Protein AF-A0AAJ5UK30-F1 (afdb_monomer)

Mean predicted aligned error: 9.27 Å

Secondary structure (DSSP, 8-state):
--GGGGG----SS-HHHHHHHHHHHHHHHHHHHHHHHH-TTS-THHHHHHHHHHHHHIIIIIIHHH-PPPGGG--HHHHHHHHHHHHHTHHHHHHHHHHHHHHHHH-

Sequence (107 aa):
MSEVEVQTQVAKMTVGKGIGIYAALLVGFIVLVKLAGAVSWFSGSIPFFAYFVFGFIMNRVVLRGLIEWHPIYNTIENVSGSKLSALIFWPISYLALFFRLGVIKHL

Radius of gyration: 16.71 Å; Cα contacts (8 Å, |Δi|>4): 61; chains: 1; bounding box: 40×27×53 Å

Foldseek 3Di:
DDPVVVPPPPLQDDLVVLVVLLVVLVVVLVVLCVCCVVPPVRPPVVSVVSLLVSLVCSLVPVVVRGDDDDPVVPDVVVSVVLSVCCRVVVNVSVVVVSVVVVVVVVD

pLDDT: mean 76.37, std 14.49, range [42.28, 93.44]

Solvent-accessible surface area (backbone atoms only — not comparable to full-atom values): 6120 Å² total; per-residue (Å²): 134,68,79,75,65,72,71,67,66,77,51,80,40,56,69,66,59,44,50,51,54,50,52,53,51,51,52,51,49,54,52,43,48,52,45,33,76,72,34,92,88,40,59,67,62,53,47,59,55,47,51,54,51,50,16,47,49,42,53,62,54,39,46,58,24,5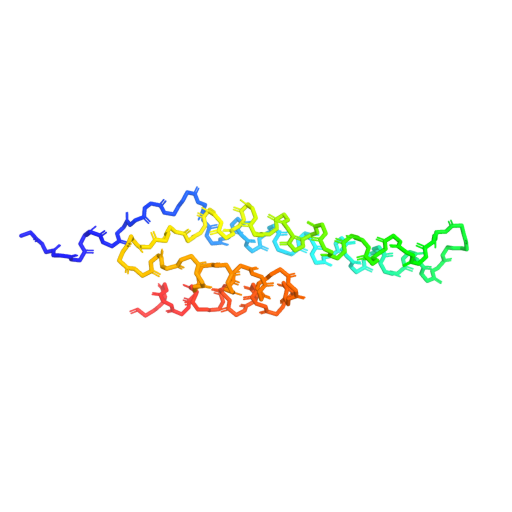9,51,80,78,56,80,90,71,58,45,68,66,60,53,47,50,53,52,49,50,36,29,78,38,29,82,59,44,51,51,53,50,52,49,52,54,50,52,65,73,73,107

Structure (mmCIF, N/CA/C/O backbone):
data_AF-A0AAJ5UK30-F1
#
_entry.id   AF-A0AAJ5UK30-F1
#
loop_
_atom_site.group_PDB
_atom_site.id
_atom_site.type_symbol
_atom_site.label_atom_id
_atom_site.label_alt_id
_atom_site.label_comp_id
_atom_site.label_asym_id
_atom_site.label_entity_id
_atom_site.label_seq_id
_atom_site.pdbx_PDB_ins_code
_atom_site.Cartn_x
_atom_site.Cartn_y
_atom_site.Cartn_z
_atom_site.occupancy
_atom_site.B_iso_or_equiv
_atom_site.auth_seq_id
_atom_site.auth_comp_id
_atom_site.auth_asym_id
_atom_site.auth_atom_id
_atom_site.pdbx_PDB_model_num
ATOM 1 N N . MET A 1 1 ? -26.420 -10.269 29.880 1.00 45.12 1 MET A N 1
ATOM 2 C CA . MET A 1 1 ? -25.799 -10.705 28.613 1.00 45.12 1 MET A CA 1
ATOM 3 C C . MET A 1 1 ? -24.839 -9.603 28.225 1.00 45.12 1 MET A C 1
ATOM 5 O O . MET A 1 1 ? -25.277 -8.466 28.108 1.00 45.12 1 MET A O 1
ATOM 9 N N . SER A 1 2 ? -23.544 -9.893 28.256 1.00 42.28 2 SER A N 1
ATOM 10 C CA . SER A 1 2 ? -22.489 -8.881 28.330 1.00 42.28 2 SER A CA 1
ATOM 11 C C . SER A 1 2 ? -22.301 -8.166 26.991 1.00 42.28 2 SER A C 1
ATOM 13 O O . SER A 1 2 ? -22.139 -8.818 25.965 1.00 42.28 2 SER A O 1
ATOM 15 N N . GLU A 1 3 ? -22.250 -6.830 27.021 1.00 45.47 3 GLU A N 1
ATOM 16 C CA . GLU A 1 3 ? -22.004 -5.918 25.880 1.00 45.47 3 GLU A CA 1
ATOM 17 C C . GLU A 1 3 ? -20.747 -6.253 25.051 1.00 45.47 3 GLU A C 1
ATOM 19 O O . GLU A 1 3 ? -20.569 -5.760 23.939 1.00 45.47 3 GLU A O 1
ATOM 24 N N . VAL A 1 4 ? -19.896 -7.137 25.571 1.00 52.16 4 VAL A N 1
ATOM 25 C CA . VAL A 1 4 ? -18.700 -7.677 24.920 1.00 52.16 4 VAL A CA 1
ATOM 26 C C . VAL A 1 4 ? -19.039 -8.478 23.649 1.00 52.16 4 VAL A C 1
ATOM 28 O O . VAL A 1 4 ? -18.238 -8.498 22.719 1.00 52.16 4 VAL A O 1
ATOM 31 N N . GLU A 1 5 ? -20.233 -9.075 23.540 1.00 42.53 5 GLU A N 1
ATOM 32 C CA . GLU A 1 5 ? -20.614 -9.869 22.356 1.00 42.53 5 GLU A CA 1
ATOM 33 C C . GLU A 1 5 ? -21.019 -9.020 21.134 1.00 42.53 5 GLU A C 1
ATOM 35 O O . GLU A 1 5 ? -20.910 -9.487 19.998 1.00 42.53 5 GLU A O 1
ATOM 40 N N . VAL A 1 6 ? -21.404 -7.749 21.322 1.00 45.31 6 VAL A N 1
ATOM 41 C CA . VAL A 1 6 ? -21.828 -6.856 20.218 1.00 45.31 6 VAL A CA 1
ATOM 42 C C . VAL A 1 6 ? -20.644 -6.430 19.334 1.00 45.31 6 VAL A C 1
ATOM 44 O O . VAL A 1 6 ? -20.829 -6.015 18.190 1.00 45.31 6 VAL A O 1
ATOM 47 N N . GLN A 1 7 ? -19.409 -6.584 19.822 1.00 42.44 7 GLN A N 1
ATOM 48 C CA . GLN A 1 7 ? -18.197 -6.207 19.090 1.00 42.44 7 GLN A CA 1
ATOM 49 C C . GLN A 1 7 ? -17.743 -7.234 18.046 1.00 42.44 7 GLN A C 1
ATOM 51 O O . GLN A 1 7 ? -16.794 -6.973 17.308 1.00 42.44 7 GLN A O 1
ATOM 56 N N . THR A 1 8 ? -18.452 -8.354 17.890 1.00 44.38 8 THR A N 1
ATOM 57 C CA . THR A 1 8 ? -18.241 -9.262 16.753 1.00 44.38 8 THR A CA 1
ATOM 58 C C . THR A 1 8 ? -18.979 -8.736 15.515 1.00 44.38 8 THR A C 1
ATOM 60 O O . THR A 1 8 ? -19.773 -9.434 14.890 1.00 44.38 8 THR A O 1
ATOM 63 N N . GLN A 1 9 ? -18.746 -7.467 15.164 1.00 46.31 9 GLN A N 1
ATOM 64 C CA . GLN A 1 9 ? -19.110 -6.928 13.855 1.00 46.31 9 GLN A CA 1
ATOM 65 C C . GLN A 1 9 ? -18.359 -7.769 12.824 1.00 46.31 9 GLN A C 1
ATOM 67 O O . GLN A 1 9 ? -17.128 -7.835 12.824 1.00 46.31 9 GLN A O 1
ATOM 72 N N . VAL A 1 10 ? -19.121 -8.524 12.038 1.00 52.16 10 VAL A N 1
ATOM 73 C CA . VAL A 1 10 ? -18.657 -9.640 11.217 1.00 52.16 10 VAL A CA 1
ATOM 74 C C . VAL A 1 10 ? -17.709 -9.118 10.139 1.00 52.16 10 VAL A C 1
ATOM 76 O O . VAL A 1 10 ? -18.127 -8.795 9.028 1.00 52.16 10 VAL A O 1
ATOM 79 N N . ALA A 1 11 ? -16.412 -9.047 10.446 1.00 56.66 11 ALA A N 1
ATOM 80 C CA . ALA A 1 11 ? -15.380 -8.824 9.448 1.00 56.66 11 ALA A CA 1
ATOM 81 C C . ALA A 1 11 ? -15.545 -9.898 8.364 1.00 56.66 11 ALA A C 1
ATOM 83 O O . ALA A 1 11 ? -15.244 -11.076 8.573 1.00 56.66 11 ALA A O 1
ATOM 84 N N . LYS A 1 12 ? -16.062 -9.499 7.194 1.00 62.25 12 LYS A N 1
ATOM 85 C CA . LYS A 1 12 ? -16.331 -10.410 6.068 1.00 62.25 12 LYS A CA 1
ATOM 86 C C . LYS A 1 12 ? -15.067 -11.110 5.574 1.00 62.25 12 LYS A C 1
ATOM 88 O O . LYS A 1 12 ? -15.152 -12.115 4.869 1.00 62.25 12 LYS A O 1
ATOM 93 N N . MET A 1 13 ? -13.898 -10.567 5.906 1.00 70.38 13 MET A N 1
ATOM 94 C CA . MET A 1 13 ? -12.603 -11.096 5.521 1.00 70.38 13 MET A CA 1
ATOM 95 C C . MET A 1 13 ? -11.698 -11.273 6.740 1.00 70.38 13 MET A C 1
ATOM 97 O O . MET A 1 13 ? -11.595 -10.398 7.594 1.00 70.38 13 MET A O 1
ATOM 101 N N . THR A 1 14 ? -10.980 -12.395 6.790 1.00 80.50 14 THR A N 1
ATOM 102 C CA . THR A 1 14 ? -9.967 -12.631 7.821 1.00 80.50 14 THR A CA 1
ATOM 103 C C . THR A 1 14 ? -8.750 -11.727 7.605 1.00 80.50 14 THR A C 1
ATOM 105 O O . THR A 1 14 ? -8.355 -11.454 6.468 1.00 80.50 14 THR A O 1
ATOM 108 N N . VAL A 1 15 ? -8.102 -11.310 8.699 1.00 78.19 15 VAL A N 1
ATOM 109 C CA . VAL A 1 15 ? -6.872 -10.490 8.662 1.00 78.19 15 VAL A CA 1
ATOM 110 C C . VAL A 1 15 ? -5.799 -11.134 7.772 1.00 78.19 15 VAL A C 1
ATOM 112 O O . VAL A 1 15 ? -5.180 -10.448 6.964 1.00 78.19 15 VAL A O 1
ATOM 115 N N . GLY A 1 16 ? -5.653 -12.465 7.828 1.00 81.62 16 GLY A N 1
ATOM 116 C CA . GLY A 1 16 ? -4.712 -13.212 6.985 1.00 81.62 16 GLY A CA 1
ATOM 117 C C . GLY A 1 16 ? -4.987 -13.091 5.481 1.00 81.62 16 GLY A C 1
ATOM 118 O O . GLY A 1 16 ? -4.052 -12.912 4.705 1.00 81.62 16 GLY A O 1
ATOM 119 N N . LYS A 1 17 ? -6.260 -13.101 5.055 1.00 82.88 17 LYS A N 1
ATOM 120 C CA . LYS A 1 17 ? -6.625 -12.843 3.650 1.00 82.88 17 LYS A CA 1
ATOM 121 C C . LYS A 1 17 ? -6.265 -11.417 3.229 1.00 82.88 17 LYS A C 1
ATOM 123 O O . LYS A 1 17 ? -5.746 -11.224 2.133 1.00 82.88 17 LYS A O 1
ATOM 128 N N . GLY A 1 18 ? -6.497 -10.435 4.103 1.00 85.31 18 GLY A N 1
ATOM 129 C CA . GLY A 1 18 ? -6.108 -9.044 3.859 1.00 85.31 18 GLY A CA 1
ATOM 130 C C . GLY A 1 18 ? -4.598 -8.879 3.677 1.00 85.31 18 GLY A C 1
ATOM 131 O O . GLY A 1 18 ? -4.172 -8.249 2.710 1.00 85.31 18 GLY A O 1
ATOM 132 N N . ILE A 1 19 ? -3.800 -9.502 4.551 1.00 86.56 19 ILE A N 1
ATOM 133 C CA . ILE A 1 19 ? -2.331 -9.506 4.463 1.00 86.56 19 ILE A CA 1
ATOM 134 C C . ILE A 1 19 ? -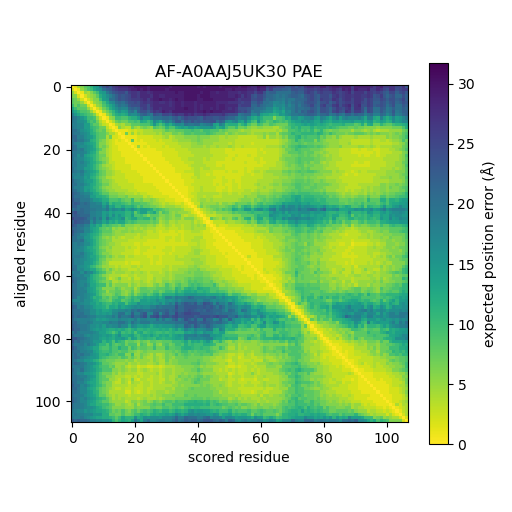1.864 -10.178 3.167 1.00 86.56 19 ILE A C 1
ATOM 136 O O . ILE A 1 19 ? -0.977 -9.656 2.499 1.00 86.56 19 ILE A O 1
ATOM 140 N N . GLY A 1 20 ? -2.481 -11.298 2.774 1.00 89.56 20 GLY A N 1
ATOM 141 C CA . GLY A 1 20 ? -2.154 -11.985 1.522 1.00 89.56 20 GLY A CA 1
ATOM 142 C C . GLY A 1 20 ? -2.391 -11.115 0.284 1.00 89.56 20 GLY A C 1
ATOM 143 O O . GLY A 1 20 ? -1.525 -11.032 -0.584 1.00 89.56 20 GLY A O 1
ATOM 144 N N . ILE A 1 21 ? -3.527 -10.410 0.227 1.00 88.81 21 ILE A N 1
ATOM 145 C CA . ILE A 1 21 ? -3.833 -9.466 -0.862 1.00 88.81 21 ILE A CA 1
ATOM 146 C C . ILE A 1 21 ? -2.829 -8.309 -0.868 1.00 88.81 21 ILE A C 1
ATOM 148 O O . ILE A 1 21 ? -2.317 -7.950 -1.926 1.00 88.81 21 ILE A O 1
ATOM 152 N N . TYR A 1 22 ? -2.517 -7.750 0.303 1.00 89.00 22 TYR A N 1
ATOM 153 C CA . TYR A 1 22 ? -1.517 -6.692 0.439 1.00 89.00 22 TYR A CA 1
ATOM 154 C C . TYR A 1 22 ? -0.140 -7.139 -0.066 1.00 89.00 22 TYR A C 1
ATOM 156 O O . TYR A 1 22 ? 0.459 -6.452 -0.889 1.00 89.00 22 TYR A O 1
ATOM 164 N N . ALA A 1 23 ? 0.337 -8.310 0.363 1.00 90.38 23 ALA A N 1
ATOM 165 C CA . ALA A 1 23 ? 1.623 -8.853 -0.061 1.00 90.38 23 ALA A CA 1
ATOM 166 C C . ALA A 1 23 ? 1.665 -9.099 -1.577 1.00 90.38 23 ALA A C 1
ATOM 168 O O . ALA A 1 23 ? 2.630 -8.712 -2.231 1.00 90.38 23 ALA A O 1
ATOM 169 N N . ALA A 1 24 ? 0.605 -9.676 -2.152 1.00 92.44 24 ALA A N 1
ATOM 170 C CA . ALA A 1 24 ? 0.511 -9.913 -3.591 1.00 92.44 24 ALA A CA 1
ATOM 171 C C . ALA A 1 24 ? 0.545 -8.606 -4.403 1.00 92.44 24 ALA A C 1
ATOM 173 O O . ALA A 1 24 ? 1.279 -8.515 -5.387 1.00 92.44 24 ALA A O 1
ATOM 174 N N . LEU A 1 25 ? -0.201 -7.580 -3.978 1.00 91.00 25 LEU A N 1
ATOM 175 C CA . LEU A 1 25 ? -0.212 -6.273 -4.643 1.00 91.00 25 LEU A CA 1
ATOM 176 C C . LEU A 1 25 ? 1.122 -5.532 -4.485 1.00 91.00 25 LEU A C 1
ATOM 178 O O . LEU A 1 25 ? 1.592 -4.917 -5.439 1.00 91.00 25 LEU A O 1
ATOM 182 N N . LEU A 1 26 ? 1.766 -5.628 -3.319 1.00 91.31 26 LEU A N 1
ATOM 183 C CA . LEU A 1 26 ? 3.084 -5.040 -3.071 1.00 91.31 26 LEU A CA 1
ATOM 184 C C . LEU A 1 26 ? 4.165 -5.681 -3.944 1.00 91.31 26 LEU A C 1
ATOM 186 O O . LEU A 1 26 ? 4.924 -4.975 -4.605 1.00 91.31 26 LEU A O 1
ATOM 190 N N . VAL A 1 27 ? 4.208 -7.013 -3.999 1.00 93.44 27 VAL A N 1
ATOM 191 C CA . VAL A 1 27 ? 5.146 -7.741 -4.862 1.00 93.44 27 VAL A CA 1
ATOM 192 C C . VAL A 1 27 ? 4.873 -7.423 -6.331 1.00 93.44 27 VAL A C 1
ATOM 194 O O . VAL A 1 27 ? 5.805 -7.086 -7.059 1.00 93.44 27 VAL A O 1
ATOM 197 N N . GLY A 1 28 ? 3.606 -7.445 -6.760 1.00 92.69 28 GLY A N 1
ATOM 198 C CA . GLY A 1 28 ? 3.216 -7.074 -8.122 1.00 92.69 28 GLY A CA 1
ATOM 199 C C . GLY A 1 28 ? 3.651 -5.654 -8.496 1.00 92.69 28 GLY A C 1
ATOM 200 O O . GLY A 1 28 ? 4.163 -5.432 -9.593 1.00 92.69 28 GLY A O 1
ATOM 201 N N . PHE A 1 29 ? 3.532 -4.703 -7.568 1.00 91.25 29 PHE A N 1
ATOM 202 C CA . PHE A 1 29 ? 3.998 -3.331 -7.761 1.00 91.25 29 PHE A CA 1
ATOM 203 C C . PHE A 1 29 ? 5.518 -3.240 -7.916 1.00 91.25 29 PHE A C 1
ATOM 205 O O . PHE A 1 29 ? 6.003 -2.603 -8.850 1.00 91.25 29 PHE A O 1
ATOM 212 N N . ILE A 1 30 ? 6.279 -3.914 -7.051 1.00 91.50 30 ILE A N 1
ATOM 213 C CA . ILE A 1 30 ? 7.746 -3.937 -7.127 1.00 91.50 30 ILE A CA 1
ATOM 214 C C . ILE A 1 30 ? 8.208 -4.537 -8.460 1.00 91.50 30 ILE A C 1
ATOM 216 O O . ILE A 1 30 ? 9.104 -3.988 -9.103 1.00 91.50 30 ILE A O 1
ATOM 220 N N . VAL A 1 31 ? 7.577 -5.628 -8.903 1.00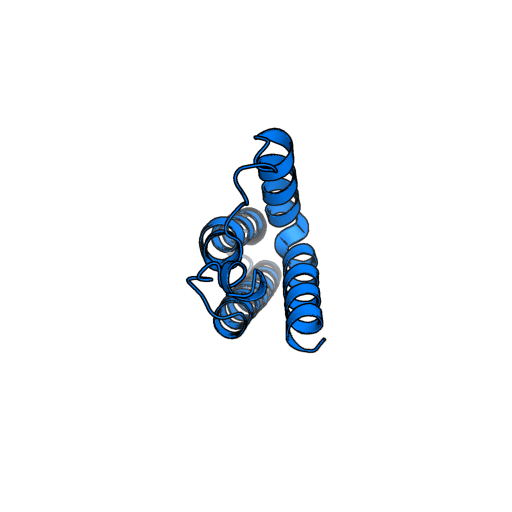 92.56 31 VAL A N 1
ATOM 221 C CA . VAL A 1 31 ? 7.870 -6.263 -10.195 1.00 92.56 31 VAL A CA 1
ATOM 222 C C . VAL A 1 31 ? 7.589 -5.304 -11.352 1.00 92.56 31 VAL A C 1
ATOM 224 O O . VAL A 1 31 ? 8.439 -5.157 -12.226 1.00 92.56 31 VAL A O 1
ATOM 227 N N . LEU A 1 32 ? 6.457 -4.592 -11.339 1.00 89.44 32 LEU A N 1
ATOM 228 C CA . LEU A 1 32 ? 6.129 -3.592 -12.363 1.00 89.44 32 LEU A CA 1
ATOM 229 C C . LEU A 1 32 ? 7.151 -2.452 -12.422 1.00 89.44 32 LEU A C 1
ATOM 231 O O . LEU A 1 32 ? 7.558 -2.052 -13.511 1.00 89.44 32 LEU A O 1
ATOM 235 N N . VAL A 1 33 ? 7.596 -1.950 -11.269 1.00 89.19 33 VAL A N 1
ATOM 236 C CA . VAL A 1 33 ? 8.626 -0.901 -11.199 1.00 89.19 33 VAL A CA 1
ATOM 237 C C . VAL A 1 33 ? 9.959 -1.406 -11.756 1.00 89.19 33 VAL A C 1
ATOM 239 O O . VAL A 1 33 ? 10.616 -0.705 -12.523 1.00 89.19 33 VAL A O 1
ATOM 242 N N . LYS A 1 34 ? 10.359 -2.635 -11.411 1.00 90.25 34 LYS A N 1
ATOM 243 C CA . LYS A 1 34 ? 11.592 -3.244 -11.929 1.00 90.25 34 LYS A CA 1
ATOM 244 C C . LYS A 1 34 ? 11.521 -3.497 -13.434 1.00 90.25 34 LYS A C 1
ATOM 246 O O . LYS A 1 34 ? 12.492 -3.214 -14.128 1.00 90.25 34 LYS A O 1
ATOM 251 N N . LEU A 1 35 ? 10.379 -3.962 -13.940 1.00 88.31 35 LEU A N 1
ATOM 252 C CA . LEU A 1 35 ? 10.148 -4.153 -15.373 1.00 88.31 35 LEU A CA 1
ATOM 253 C C . LEU A 1 35 ? 10.202 -2.831 -16.141 1.00 88.31 35 LEU A C 1
ATOM 255 O O . LEU A 1 35 ? 10.837 -2.777 -17.188 1.00 88.31 35 LEU A O 1
ATOM 259 N N . ALA A 1 36 ? 9.622 -1.759 -15.596 1.00 88.06 36 ALA A N 1
ATOM 260 C CA . ALA A 1 36 ? 9.689 -0.432 -16.206 1.00 88.06 36 ALA A CA 1
ATOM 261 C C . ALA A 1 36 ? 11.119 0.115 -16.318 1.00 88.06 36 ALA A C 1
ATOM 263 O O . ALA A 1 36 ? 11.431 0.819 -17.269 1.00 88.06 36 ALA A O 1
ATOM 264 N N . GLY A 1 37 ? 11.999 -0.220 -15.370 1.00 84.50 37 GLY A N 1
ATOM 265 C CA . GLY A 1 37 ? 13.415 0.150 -15.443 1.00 84.50 37 GLY A CA 1
ATOM 266 C C . GLY A 1 37 ? 14.261 -0.761 -16.340 1.00 84.50 37 GLY A C 1
ATOM 267 O O . GLY A 1 37 ? 15.316 -0.341 -16.804 1.00 84.50 37 GLY A O 1
ATOM 268 N N . ALA A 1 38 ? 13.827 -2.004 -16.570 1.00 86.06 38 ALA A N 1
ATOM 269 C CA . ALA A 1 38 ? 14.591 -3.012 -17.306 1.00 86.06 38 ALA A CA 1
ATOM 270 C C . ALA A 1 38 ? 14.195 -3.138 -18.787 1.00 86.06 38 ALA A C 1
ATOM 272 O O . ALA A 1 38 ? 14.993 -3.617 -19.590 1.00 86.06 38 ALA A O 1
ATOM 273 N N . VAL A 1 39 ? 12.974 -2.739 -19.159 1.00 85.19 39 VAL A N 1
ATOM 274 C CA . VAL A 1 39 ? 12.412 -2.951 -20.500 1.00 85.19 39 VAL A CA 1
ATOM 275 C C . VAL A 1 39 ? 12.123 -1.610 -21.169 1.00 85.19 39 VAL A C 1
ATOM 277 O O . VAL A 1 39 ? 11.234 -0.879 -20.749 1.00 85.19 39 VAL A O 1
ATOM 280 N N . SER A 1 40 ? 12.820 -1.313 -22.268 1.00 76.81 40 SER A N 1
ATOM 281 C CA . SER A 1 40 ? 12.698 -0.037 -22.994 1.00 76.81 40 SER A CA 1
ATOM 282 C C . SER A 1 40 ? 11.330 0.197 -23.650 1.00 76.81 40 SER A C 1
ATOM 284 O O . SER A 1 40 ? 10.937 1.343 -23.843 1.00 76.81 40 SER A O 1
ATOM 286 N N . TRP A 1 41 ? 10.581 -0.865 -23.969 1.00 80.56 41 TRP A N 1
ATOM 287 C CA . TRP A 1 41 ? 9.203 -0.765 -24.478 1.00 80.56 41 TRP A CA 1
ATOM 288 C C . TRP A 1 41 ? 8.177 -0.491 -23.364 1.00 80.56 41 TRP A C 1
ATOM 290 O O . TRP A 1 41 ? 7.036 -0.109 -23.628 1.00 80.56 41 TRP A O 1
ATOM 300 N N . PHE A 1 42 ? 8.548 -0.698 -22.099 1.00 78.56 42 PHE A N 1
ATOM 301 C CA . PHE A 1 42 ? 7.625 -0.565 -20.983 1.00 78.56 42 PHE A CA 1
ATOM 302 C C . PHE A 1 42 ? 7.637 0.870 -20.457 1.00 78.56 42 PHE A C 1
ATOM 304 O O . PHE A 1 42 ? 8.562 1.298 -19.773 1.00 78.56 42 PHE A O 1
ATOM 311 N N . SER A 1 43 ? 6.590 1.628 -20.786 1.00 80.69 43 SER A N 1
ATOM 312 C CA . SER A 1 43 ? 6.490 3.025 -20.365 1.00 80.69 43 SER A CA 1
ATOM 313 C C . SER A 1 43 ? 6.465 3.152 -18.838 1.00 80.69 43 SER A C 1
ATOM 315 O O . SER A 1 43 ? 5.649 2.524 -18.156 1.00 80.69 43 SER A O 1
ATOM 317 N N . GLY A 1 44 ? 7.304 4.045 -18.304 1.00 82.06 44 GLY A N 1
ATOM 318 C CA . GLY A 1 44 ? 7.337 4.401 -16.882 1.00 82.06 44 GLY A CA 1
ATOM 319 C C . GLY A 1 44 ? 6.018 4.979 -16.348 1.00 82.06 44 GLY A C 1
ATOM 320 O O . GLY A 1 44 ? 5.817 5.036 -15.137 1.00 82.06 44 GLY A O 1
ATOM 321 N N . SER A 1 45 ? 5.076 5.343 -17.222 1.00 87.00 45 SER A N 1
ATOM 322 C CA . SER A 1 45 ? 3.719 5.736 -16.828 1.00 87.00 45 SER A CA 1
ATOM 323 C C . SER A 1 45 ? 2.894 4.567 -16.275 1.00 87.00 45 SER A C 1
ATOM 325 O O . SER A 1 45 ? 1.986 4.781 -15.477 1.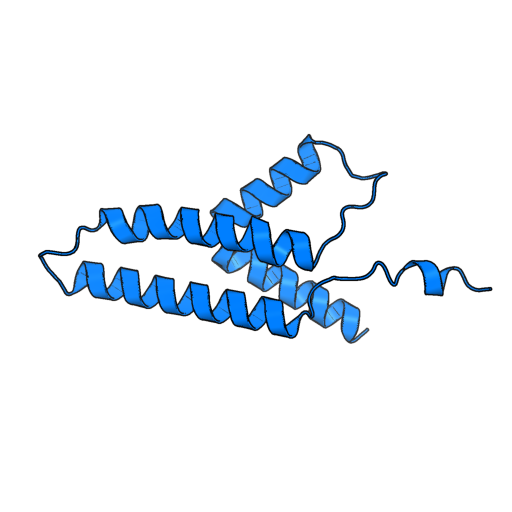00 87.00 45 SER A O 1
ATOM 327 N N . ILE A 1 46 ? 3.194 3.323 -16.660 1.00 87.75 46 ILE A N 1
ATOM 328 C CA . ILE A 1 46 ? 2.43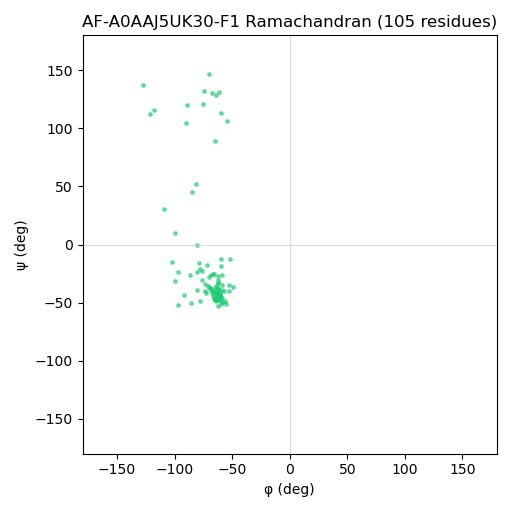6 2.139 -16.228 1.00 87.75 46 ILE A CA 1
ATOM 329 C C . ILE A 1 46 ? 2.505 1.931 -14.705 1.00 87.75 46 ILE A C 1
ATOM 331 O O . ILE A 1 46 ? 1.442 1.855 -14.084 1.00 87.75 46 ILE A O 1
ATOM 335 N N . PRO A 1 47 ? 3.690 1.879 -14.058 1.00 88.31 47 PRO A N 1
ATOM 336 C CA . PRO A 1 47 ? 3.758 1.764 -12.602 1.00 88.31 47 PRO A CA 1
ATOM 337 C C . PRO A 1 47 ? 3.118 2.966 -11.892 1.00 88.31 47 PRO A C 1
ATOM 339 O O . PRO A 1 47 ? 2.520 2.784 -10.836 1.00 88.31 47 PRO A O 1
ATOM 342 N N . PHE A 1 48 ? 3.150 4.167 -12.481 1.00 88.19 48 PHE A N 1
ATOM 343 C CA . PHE A 1 48 ? 2.461 5.333 -11.920 1.00 88.19 48 PHE A CA 1
ATOM 344 C C . PHE A 1 48 ? 0.946 5.103 -11.799 1.00 88.19 48 PHE A C 1
ATOM 346 O O . PHE A 1 48 ? 0.387 5.253 -10.715 1.00 88.19 48 PHE A O 1
ATOM 353 N N . PHE A 1 49 ? 0.273 4.664 -12.868 1.00 91.31 49 PHE A N 1
ATOM 354 C CA . PHE A 1 49 ? -1.161 4.354 -12.800 1.00 91.31 49 PHE A CA 1
ATOM 355 C C . PHE A 1 49 ? -1.452 3.112 -11.951 1.00 91.31 49 PHE A C 1
ATOM 357 O O . PHE A 1 49 ? -2.422 3.099 -11.189 1.00 91.31 49 PHE A O 1
ATOM 364 N N . ALA A 1 50 ? -0.595 2.088 -12.027 1.00 89.62 50 ALA A N 1
ATOM 365 C CA . ALA A 1 50 ? -0.739 0.871 -11.233 1.00 89.62 50 ALA A CA 1
ATOM 366 C C . ALA A 1 50 ? -0.733 1.162 -9.724 1.00 89.62 50 ALA A C 1
ATOM 368 O O . ALA A 1 50 ? -1.489 0.533 -8.987 1.00 89.62 50 ALA A O 1
ATOM 369 N N . TYR A 1 51 ? 0.041 2.155 -9.270 1.00 89.94 51 TYR A N 1
ATOM 370 C CA . TYR A 1 51 ? 0.059 2.586 -7.871 1.00 89.94 51 TYR A CA 1
ATOM 371 C C . TYR A 1 51 ? -1.339 2.964 -7.360 1.00 89.94 51 TYR A C 1
ATOM 373 O O . TYR A 1 51 ? -1.799 2.445 -6.341 1.00 89.94 51 TYR A O 1
ATOM 381 N N . PHE A 1 52 ? -2.044 3.828 -8.096 1.00 89.56 52 PHE A N 1
ATOM 382 C CA . PHE A 1 52 ? -3.389 4.274 -7.726 1.00 89.56 52 PHE A CA 1
ATOM 383 C C . PHE A 1 52 ? -4.425 3.158 -7.865 1.00 89.56 52 PHE A C 1
ATOM 385 O O . PHE A 1 52 ? -5.319 3.046 -7.026 1.00 89.56 52 PHE A O 1
ATOM 392 N N . VAL A 1 53 ? -4.291 2.303 -8.883 1.00 90.94 53 VAL A N 1
ATOM 393 C CA . VAL A 1 53 ? -5.170 1.140 -9.071 1.00 90.94 53 VAL A CA 1
ATOM 394 C C . VAL A 1 53 ? -5.039 0.167 -7.899 1.00 90.94 53 VAL A C 1
ATOM 396 O O . VAL A 1 53 ? -6.051 -0.275 -7.357 1.00 90.94 53 VAL A O 1
ATOM 399 N N . PHE A 1 54 ? -3.821 -0.133 -7.448 1.00 90.81 54 PHE A N 1
ATOM 400 C CA . PHE A 1 54 ? -3.598 -1.026 -6.310 1.00 9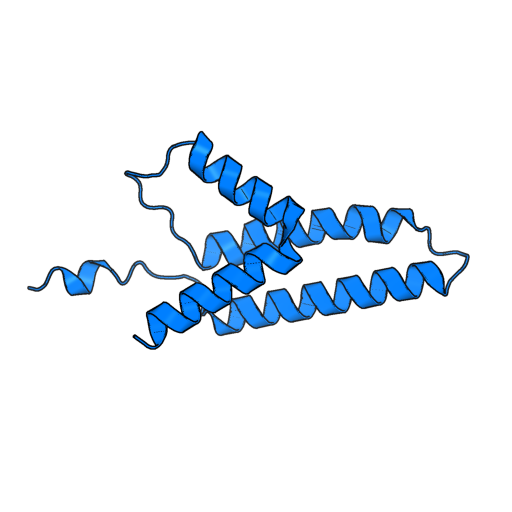0.81 54 PHE A CA 1
ATOM 401 C C . PHE A 1 54 ? -4.087 -0.420 -4.996 1.00 90.81 54 PHE A C 1
ATOM 403 O O . PHE A 1 54 ? -4.779 -1.106 -4.240 1.00 90.81 54 PHE A O 1
ATOM 410 N N . GLY A 1 55 ? -3.840 0.873 -4.762 1.00 86.62 55 GLY A N 1
ATOM 411 C CA . GLY A 1 55 ? -4.417 1.595 -3.624 1.00 86.62 55 GLY A CA 1
ATOM 412 C C . GLY A 1 55 ? -5.952 1.579 -3.632 1.00 86.62 55 GLY A C 1
ATOM 413 O O . GLY A 1 55 ? -6.591 1.366 -2.598 1.00 86.62 55 GLY A O 1
ATOM 414 N N . PHE A 1 56 ? -6.572 1.714 -4.807 1.00 88.50 56 PHE A N 1
ATOM 415 C CA . PHE A 1 56 ? -8.022 1.607 -4.960 1.00 88.50 56 PHE A CA 1
ATOM 416 C C . PHE A 1 56 ? -8.544 0.190 -4.684 1.00 88.50 56 PHE A C 1
ATOM 418 O O . PHE A 1 56 ? -9.531 0.034 -3.961 1.00 88.50 56 PHE A O 1
ATOM 425 N N . ILE A 1 57 ? -7.880 -0.850 -5.202 1.00 87.38 57 ILE A N 1
ATOM 426 C CA . ILE A 1 57 ? -8.238 -2.254 -4.944 1.00 87.38 57 ILE A CA 1
ATOM 427 C C . ILE A 1 57 ? -8.153 -2.552 -3.445 1.00 87.38 57 ILE A C 1
ATOM 429 O O . ILE A 1 57 ? -9.088 -3.123 -2.883 1.00 87.38 57 ILE A O 1
ATOM 433 N N . MET A 1 58 ? -7.087 -2.108 -2.778 1.00 84.75 58 MET A N 1
ATOM 434 C CA . MET A 1 58 ? -6.933 -2.226 -1.328 1.00 84.75 58 MET A CA 1
ATOM 435 C C . MET A 1 58 ? -8.108 -1.571 -0.585 1.00 84.75 58 MET A C 1
ATOM 437 O O . MET A 1 58 ? -8.759 -2.218 0.238 1.00 84.75 58 MET A O 1
ATOM 441 N N . ASN A 1 59 ? -8.473 -0.339 -0.944 1.00 86.06 59 ASN A N 1
ATOM 442 C CA . ASN A 1 59 ? -9.613 0.358 -0.341 1.00 86.06 59 ASN A CA 1
ATOM 443 C C . ASN A 1 59 ? -10.958 -0.318 -0.609 1.00 86.06 59 ASN A C 1
ATOM 445 O O . ASN A 1 59 ? -11.862 -0.295 0.231 1.00 86.06 59 ASN A O 1
ATOM 449 N N . ARG A 1 60 ? -11.127 -0.899 -1.795 1.00 82.94 60 ARG A N 1
ATOM 450 C CA . ARG A 1 60 ? -12.392 -1.509 -2.195 1.00 82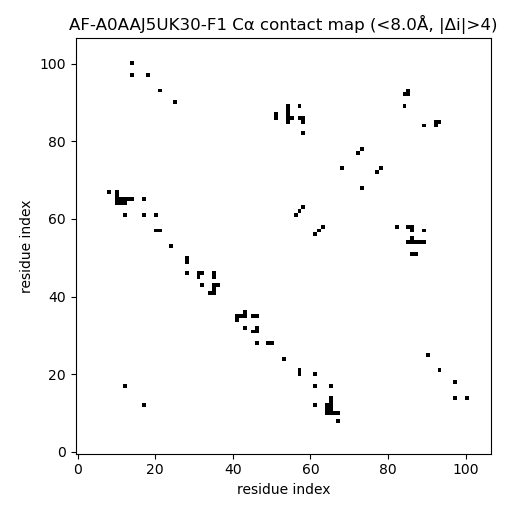.94 60 ARG A CA 1
ATOM 451 C C . ARG A 1 60 ? -12.577 -2.904 -1.608 1.00 82.94 60 ARG A C 1
ATOM 453 O O . ARG A 1 60 ? -13.702 -3.237 -1.242 1.00 82.94 60 ARG A O 1
ATOM 460 N N . VAL A 1 61 ? -11.509 -3.696 -1.543 1.00 83.06 61 VAL A N 1
ATOM 461 C CA . VAL A 1 61 ? -11.536 -5.112 -1.147 1.00 83.06 61 VAL A CA 1
ATOM 462 C C . VAL A 1 61 ? -11.174 -5.276 0.323 1.00 83.06 61 VAL A C 1
ATOM 464 O O . VAL A 1 61 ? -11.924 -5.886 1.079 1.00 83.06 61 VAL A O 1
ATOM 467 N N . VAL A 1 62 ? -10.046 -4.708 0.745 1.00 79.62 62 VAL A N 1
ATOM 468 C CA . VAL A 1 62 ? -9.483 -4.957 2.074 1.00 79.62 62 VAL A CA 1
ATOM 469 C C . VAL A 1 62 ? -10.091 -4.034 3.114 1.00 79.62 62 VAL A C 1
ATOM 471 O O . VAL A 1 62 ? -10.610 -4.526 4.109 1.00 79.62 62 VAL A O 1
ATOM 474 N N . LEU A 1 63 ? -10.133 -2.723 2.869 1.00 78.31 63 LEU A N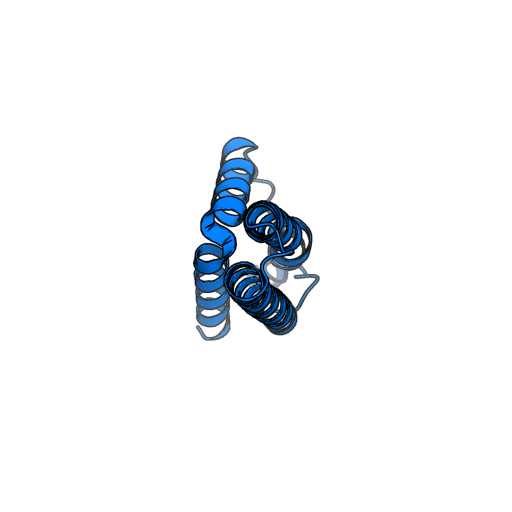 1
ATOM 475 C CA . LEU A 1 63 ? -10.732 -1.789 3.827 1.00 78.31 63 LEU A CA 1
ATOM 476 C C . LEU A 1 63 ? -12.228 -2.059 4.026 1.00 78.31 63 LEU A C 1
ATOM 478 O O . LEU A 1 63 ? -12.707 -2.047 5.151 1.00 78.31 63 LEU A O 1
ATOM 482 N N . ARG A 1 64 ? -12.961 -2.351 2.944 1.00 76.69 64 ARG A N 1
ATOM 483 C CA . ARG A 1 64 ? -14.389 -2.702 3.018 1.00 76.69 64 ARG A CA 1
ATOM 484 C C . ARG A 1 64 ? -14.639 -4.077 3.650 1.00 76.69 64 ARG A C 1
ATOM 486 O O . ARG A 1 64 ? -15.722 -4.302 4.172 1.00 76.69 64 ARG A O 1
ATOM 493 N N . GLY A 1 65 ? -13.685 -5.004 3.542 1.00 71.69 65 GLY A N 1
ATOM 494 C CA . GLY A 1 65 ? -13.801 -6.356 4.094 1.00 71.69 65 GLY A CA 1
ATOM 495 C C . GLY A 1 65 ? -13.361 -6.476 5.556 1.00 71.69 65 GLY A C 1
ATOM 496 O O . GLY A 1 65 ? -13.836 -7.376 6.244 1.00 71.69 65 GLY A O 1
ATOM 497 N N . LEU A 1 66 ? -12.461 -5.595 6.010 1.00 70.06 66 LEU A N 1
ATOM 498 C CA . LEU A 1 66 ? -11.903 -5.587 7.368 1.00 70.06 66 LEU A CA 1
ATOM 499 C C . LEU A 1 66 ? -12.562 -4.569 8.300 1.00 70.06 66 LEU A C 1
ATOM 501 O O . LEU A 1 66 ? -12.584 -4.805 9.502 1.00 70.06 66 LEU A O 1
ATOM 505 N N . ILE A 1 67 ? -13.043 -3.437 7.777 1.00 68.25 67 ILE A N 1
ATOM 506 C CA . ILE A 1 67 ? -13.599 -2.350 8.588 1.00 68.25 67 ILE A CA 1
ATOM 507 C C . ILE A 1 67 ? -15.043 -2.095 8.165 1.00 68.25 67 ILE A C 1
ATOM 509 O O . ILE A 1 67 ? -15.308 -1.589 7.070 1.00 68.25 67 ILE A O 1
ATOM 513 N N . GLU A 1 68 ? -15.971 -2.403 9.067 1.00 65.81 68 GLU A N 1
ATOM 514 C CA . GLU A 1 68 ? -17.336 -1.894 9.009 1.00 65.81 68 GLU A CA 1
ATOM 515 C C . GLU A 1 68 ? -17.380 -0.564 9.773 1.00 65.81 68 GLU A C 1
ATOM 517 O O . GLU A 1 68 ? -16.969 -0.470 10.930 1.00 65.81 68 GLU A O 1
ATOM 522 N N . TRP A 1 69 ? -17.761 0.510 9.080 1.00 63.31 69 TRP A N 1
ATOM 523 C CA . TRP A 1 69 ? -17.736 1.853 9.653 1.00 63.31 69 TRP A CA 1
ATOM 524 C C . TRP A 1 69 ? -18.902 2.012 10.622 1.00 63.31 69 TRP A C 1
ATOM 526 O O . TRP A 1 69 ? -20.060 1.892 10.223 1.00 63.31 69 TRP A O 1
ATOM 536 N N . HIS A 1 70 ? -18.596 2.310 11.885 1.00 56.47 70 HIS A N 1
ATOM 537 C CA . HIS A 1 70 ? -19.620 2.511 12.901 1.00 56.47 70 HIS A CA 1
ATOM 538 C C . HIS A 1 70 ? -20.489 3.738 12.549 1.00 56.47 70 HIS A C 1
ATOM 540 O O . HIS A 1 70 ? -19.934 4.820 12.327 1.00 56.47 70 HIS A O 1
ATOM 546 N N . PRO A 1 71 ? -21.832 3.622 12.527 1.00 58.22 71 PRO A N 1
ATOM 547 C CA . PRO A 1 71 ? -22.732 4.656 12.002 1.00 58.22 71 PRO A CA 1
ATOM 548 C C . PRO A 1 71 ? -22.618 6.017 12.711 1.00 58.22 71 PRO A C 1
ATOM 550 O O . PRO A 1 71 ? -22.857 7.041 12.082 1.00 58.22 71 PRO A O 1
ATOM 553 N N . ILE A 1 72 ? -22.187 6.047 13.978 1.00 56.81 72 ILE A N 1
ATOM 554 C CA . ILE A 1 72 ? -22.016 7.285 14.768 1.00 56.81 72 ILE A CA 1
ATOM 555 C C . ILE A 1 72 ? -20.758 8.088 14.384 1.00 56.81 72 ILE A C 1
ATOM 557 O O . ILE A 1 72 ? -20.774 9.312 14.460 1.00 56.81 72 ILE A O 1
ATOM 561 N N . TYR A 1 73 ? -19.681 7.436 13.931 1.00 50.66 73 TYR A N 1
ATOM 562 C CA . TYR A 1 73 ? -18.426 8.108 13.534 1.00 50.66 73 TYR A CA 1
ATOM 563 C C . TYR A 1 73 ? -18.304 8.286 12.015 1.00 50.66 73 TYR A C 1
ATOM 565 O O . TYR A 1 73 ? -17.247 8.647 11.493 1.00 50.66 73 TYR A O 1
ATOM 573 N N . ASN A 1 74 ? -19.396 8.013 11.302 1.00 55.47 74 ASN A N 1
ATOM 574 C CA . ASN A 1 74 ? -19.481 7.952 9.851 1.00 55.47 74 ASN A CA 1
ATOM 575 C C . ASN A 1 74 ? -19.711 9.351 9.249 1.00 55.47 74 ASN A C 1
ATOM 577 O O . ASN A 1 74 ? -20.573 9.536 8.389 1.00 55.47 74 ASN A O 1
ATOM 581 N N . THR A 1 75 ? -18.969 10.365 9.706 1.00 61.38 75 THR A N 1
ATOM 582 C CA . THR A 1 75 ? -18.956 11.645 8.993 1.00 61.38 75 THR A CA 1
ATOM 583 C C . THR A 1 75 ? -18.277 11.415 7.645 1.00 61.38 75 THR A C 1
ATOM 585 O O . THR A 1 75 ? -17.206 10.805 7.565 1.00 61.38 75 THR A O 1
ATOM 588 N N . ILE A 1 76 ? -18.917 11.869 6.562 1.00 59.66 76 ILE A N 1
ATOM 589 C CA . ILE A 1 76 ? -18.408 11.690 5.191 1.00 59.66 76 ILE A CA 1
ATOM 590 C C . ILE A 1 76 ? -16.962 12.190 5.088 1.00 59.66 76 ILE A C 1
ATOM 592 O O . ILE A 1 76 ? -16.142 11.576 4.409 1.00 59.66 76 ILE A O 1
ATOM 596 N N . GLU A 1 77 ? -16.627 13.245 5.824 1.00 55.94 77 GLU A N 1
ATOM 597 C CA . GLU A 1 77 ? -15.289 13.821 5.909 1.00 55.94 77 GLU A CA 1
ATOM 598 C C . GLU A 1 77 ? -14.251 12.865 6.520 1.00 55.94 77 GLU A C 1
ATOM 600 O O . GLU A 1 77 ? -13.209 12.618 5.917 1.00 55.94 77 GLU A O 1
ATOM 605 N N . ASN A 1 78 ? -14.545 12.234 7.659 1.00 64.00 78 ASN A N 1
ATOM 606 C CA . ASN A 1 78 ? -13.588 11.351 8.329 1.00 64.00 78 ASN A CA 1
ATOM 607 C C . ASN A 1 78 ? -13.384 10.035 7.554 1.00 64.00 78 ASN A C 1
ATOM 609 O O . ASN A 1 78 ? -12.275 9.503 7.445 1.00 64.00 78 ASN A O 1
ATOM 613 N N . VAL A 1 79 ? -14.454 9.525 6.945 1.00 64.50 79 VAL A N 1
ATOM 614 C CA . VAL A 1 79 ? -14.446 8.291 6.146 1.00 64.50 79 VAL A CA 1
ATOM 615 C C . VAL A 1 79 ? -13.751 8.508 4.801 1.00 64.50 79 VAL A C 1
ATOM 617 O O . VAL A 1 79 ? -13.009 7.643 4.335 1.00 64.50 79 VAL A O 1
ATOM 620 N N . SER A 1 80 ? -13.978 9.654 4.159 1.00 66.44 80 SER A N 1
ATOM 621 C CA . SER A 1 80 ? -13.320 9.993 2.895 1.00 66.44 80 SER A CA 1
ATOM 622 C C . SER A 1 80 ? -11.850 10.344 3.104 1.00 66.44 80 SER A C 1
ATOM 624 O O . SER A 1 80 ? -11.021 9.838 2.353 1.00 66.44 80 SER A O 1
ATOM 626 N N . GLY A 1 81 ? -11.504 11.097 4.152 1.00 69.31 81 GLY A N 1
ATOM 627 C CA . GLY A 1 81 ? -10.120 11.438 4.486 1.00 69.31 81 GLY A CA 1
ATOM 628 C C . GLY A 1 81 ? -9.274 10.209 4.818 1.00 69.31 81 GLY A C 1
ATOM 629 O O . GLY A 1 81 ? -8.178 10.038 4.287 1.00 69.31 81 GLY A O 1
ATOM 630 N N . SER A 1 82 ? -9.803 9.287 5.622 1.00 70.81 82 SER A N 1
ATOM 631 C CA . SER A 1 82 ? -9.123 8.023 5.937 1.00 70.81 82 SER A CA 1
ATOM 632 C C . SER A 1 82 ? -8.984 7.100 4.723 1.00 70.81 82 SER A C 1
ATOM 634 O O . SER A 1 82 ? -7.912 6.532 4.517 1.00 70.81 82 SER A O 1
ATOM 636 N N . LYS A 1 83 ? -10.013 6.985 3.870 1.00 75.75 83 LYS A N 1
ATOM 637 C CA . LYS A 1 83 ? -9.923 6.253 2.593 1.00 75.75 83 LYS A CA 1
ATOM 638 C C . LYS A 1 83 ? -8.907 6.896 1.654 1.00 75.75 83 LYS A C 1
ATOM 640 O O . LYS A 1 83 ? -8.114 6.184 1.048 1.00 75.75 83 LYS A O 1
ATOM 645 N N . LEU A 1 84 ? -8.908 8.217 1.521 1.00 79.06 84 LEU A N 1
ATOM 646 C CA . LEU A 1 84 ? -8.010 8.928 0.617 1.00 79.06 84 LEU A CA 1
ATOM 647 C C . LEU A 1 84 ? -6.554 8.784 1.065 1.00 79.06 84 LEU A C 1
ATOM 649 O O . LEU A 1 84 ? -5.708 8.396 0.264 1.00 79.06 84 LEU A O 1
ATOM 653 N N . SER A 1 85 ? -6.279 8.983 2.354 1.00 78.88 85 SER A N 1
ATOM 654 C CA . SER A 1 85 ? -4.955 8.749 2.935 1.00 78.88 85 SER A CA 1
ATOM 655 C C . SER A 1 85 ? -4.520 7.292 2.785 1.00 78.88 85 SER A C 1
ATOM 657 O O . SER A 1 85 ? -3.389 7.038 2.381 1.00 78.88 85 SER A O 1
ATOM 659 N N . ALA A 1 86 ? -5.422 6.330 3.011 1.00 79.62 86 ALA A N 1
ATOM 660 C CA . ALA A 1 86 ? -5.135 4.912 2.803 1.00 79.62 86 ALA A CA 1
ATOM 661 C C . ALA A 1 86 ? -4.908 4.545 1.328 1.00 79.62 86 ALA A C 1
ATOM 663 O O . ALA A 1 86 ? -4.218 3.570 1.059 1.00 79.62 86 ALA A O 1
ATOM 664 N N . LEU A 1 87 ? -5.450 5.306 0.372 1.00 85.06 87 LEU A N 1
ATOM 665 C CA . LEU A 1 87 ? -5.198 5.118 -1.059 1.00 85.06 87 LEU A CA 1
ATOM 666 C C . LEU A 1 87 ? -3.842 5.697 -1.463 1.00 85.06 87 LEU A C 1
ATOM 668 O O . LEU A 1 87 ? -3.063 5.029 -2.137 1.00 85.06 87 LEU A O 1
ATOM 672 N N . ILE A 1 88 ? -3.563 6.935 -1.045 1.00 85.56 88 ILE A N 1
ATOM 673 C CA . ILE A 1 88 ? -2.335 7.658 -1.396 1.00 85.56 88 ILE A CA 1
ATOM 674 C C . ILE A 1 88 ? -1.123 7.016 -0.729 1.00 85.56 88 ILE A C 1
ATOM 676 O O . ILE A 1 88 ? -0.085 6.890 -1.365 1.00 85.56 88 ILE A O 1
ATOM 680 N N . PHE A 1 89 ? -1.252 6.574 0.520 1.00 85.62 89 PHE A N 1
ATOM 681 C CA . PHE A 1 89 ? -0.173 5.963 1.294 1.00 85.62 89 PHE A CA 1
ATOM 682 C C . PHE A 1 89 ? -0.389 4.462 1.499 1.00 85.62 89 PHE A C 1
ATOM 684 O O . PHE A 1 89 ? 0.059 3.910 2.504 1.00 85.62 89 PHE A O 1
ATOM 691 N N . TRP A 1 90 ? -1.047 3.781 0.553 1.00 85.19 90 TRP A N 1
ATOM 692 C CA . TRP A 1 90 ? -1.442 2.377 0.702 1.00 85.19 90 TRP A CA 1
ATOM 693 C C . TRP A 1 90 ? -0.330 1.416 1.170 1.00 85.19 90 TRP A C 1
ATOM 695 O O . TRP A 1 90 ? -0.640 0.562 2.003 1.00 85.19 90 TRP A O 1
ATOM 705 N N . PRO A 1 91 ? 0.960 1.547 0.783 1.00 85.69 91 PRO A N 1
ATOM 706 C CA . PRO A 1 91 ? 1.989 0.640 1.291 1.00 85.69 91 PRO A CA 1
ATOM 707 C C . PRO A 1 91 ? 2.175 0.776 2.811 1.00 85.69 91 PRO A C 1
ATOM 709 O O . PRO A 1 91 ? 2.361 -0.204 3.519 1.00 85.69 91 PRO A O 1
ATOM 712 N N . ILE A 1 92 ? 2.082 1.996 3.341 1.00 87.75 92 ILE A N 1
ATOM 713 C CA . ILE A 1 92 ? 2.353 2.292 4.753 1.00 87.75 92 ILE A CA 1
ATOM 714 C C . ILE A 1 92 ? 1.067 2.195 5.580 1.00 87.75 92 ILE A C 1
ATOM 716 O O . ILE A 1 92 ? 1.053 1.603 6.659 1.00 87.75 92 ILE A O 1
ATOM 720 N N . SER A 1 93 ? -0.040 2.744 5.075 1.00 84.12 93 SER A N 1
ATOM 721 C CA . SER A 1 93 ? -1.323 2.765 5.778 1.00 84.12 93 SER A CA 1
A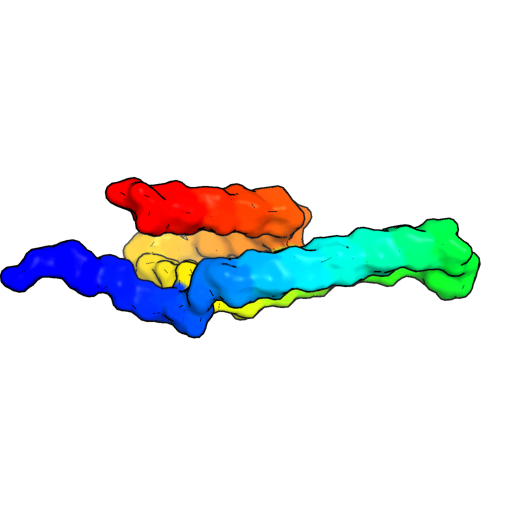TOM 722 C C . SER A 1 93 ? -1.854 1.363 6.060 1.00 84.12 93 SER A C 1
ATOM 724 O O . SER A 1 93 ? -2.329 1.110 7.166 1.00 84.12 93 SER A O 1
ATOM 726 N N . TYR A 1 94 ? -1.745 0.437 5.101 1.00 81.50 94 TYR A N 1
ATOM 727 C CA . TYR A 1 94 ? -2.208 -0.937 5.306 1.00 81.50 94 TYR A CA 1
ATOM 728 C C . TYR A 1 94 ? -1.289 -1.727 6.233 1.00 81.50 94 TYR A C 1
ATOM 730 O O . TYR A 1 94 ? -1.788 -2.496 7.051 1.00 81.50 94 TYR A O 1
ATOM 738 N N . LEU A 1 95 ? 0.024 -1.480 6.196 1.00 85.12 95 LEU A N 1
ATOM 739 C CA . LEU A 1 95 ? 0.958 -2.051 7.166 1.00 85.12 95 LEU A CA 1
ATOM 740 C C . LEU A 1 95 ? 0.569 -1.661 8.602 1.00 85.12 95 LEU A C 1
ATOM 742 O O . LEU A 1 95 ? 0.426 -2.526 9.467 1.00 85.12 95 LEU A O 1
ATOM 746 N N . ALA A 1 96 ? 0.320 -0.370 8.840 1.00 84.00 96 ALA A N 1
ATOM 747 C CA . ALA A 1 96 ? -0.132 0.128 10.137 1.00 84.00 96 ALA A CA 1
ATOM 748 C C . ALA A 1 96 ? -1.499 -0.454 10.542 1.00 84.00 96 ALA A C 1
ATOM 750 O O . ALA A 1 96 ? -1.719 -0.764 11.713 1.00 84.00 96 ALA A O 1
ATOM 751 N N . LEU A 1 97 ? -2.411 -0.636 9.582 1.00 83.38 97 LEU A N 1
ATOM 752 C CA . LEU A 1 97 ? -3.736 -1.217 9.804 1.00 83.38 97 LEU A CA 1
ATOM 753 C C . LEU A 1 97 ? -3.648 -2.688 10.238 1.00 83.38 97 LEU A C 1
ATOM 755 O O . LEU A 1 97 ? -4.295 -3.074 11.210 1.00 83.38 97 LEU A O 1
ATOM 759 N N . PHE A 1 98 ? -2.809 -3.496 9.584 1.00 84.12 98 PHE A N 1
ATOM 760 C CA . PHE A 1 98 ? -2.578 -4.884 9.995 1.00 84.12 98 PHE A CA 1
ATOM 761 C C . PHE A 1 98 ? -1.873 -4.981 11.341 1.00 84.12 98 PHE A C 1
ATOM 763 O O . PHE A 1 98 ? -2.235 -5.838 12.142 1.00 84.12 98 PHE A O 1
ATOM 770 N N . PHE A 1 99 ? -0.916 -4.093 11.618 1.00 83.25 99 PHE A N 1
ATOM 771 C CA . PHE A 1 99 ? -0.252 -4.046 12.917 1.00 83.25 99 PHE A CA 1
ATOM 772 C C . PHE A 1 99 ? -1.251 -3.747 14.040 1.00 83.25 99 PHE A C 1
ATOM 774 O O . PHE A 1 99 ? -1.309 -4.484 15.019 1.00 83.25 99 PHE A O 1
ATOM 781 N N . ARG A 1 100 ? -2.112 -2.732 13.868 1.00 79.19 100 ARG A N 1
ATOM 782 C CA . ARG A 1 100 ? -3.183 -2.413 14.828 1.00 79.19 100 ARG A CA 1
ATOM 783 C C . ARG A 1 100 ? -4.138 -3.589 15.038 1.00 79.19 100 ARG A C 1
ATOM 785 O O . ARG A 1 100 ? -4.435 -3.921 16.178 1.00 79.19 100 ARG A O 1
ATOM 792 N N . LEU A 1 101 ? -4.578 -4.240 13.959 1.00 78.94 101 LEU A N 1
ATOM 793 C CA . LEU A 1 101 ? -5.430 -5.433 14.040 1.00 78.94 101 LEU A CA 1
ATOM 794 C C . LEU A 1 101 ? -4.736 -6.600 14.752 1.00 78.94 101 LEU A C 1
ATOM 796 O O . LEU A 1 101 ? -5.380 -7.324 15.503 1.00 78.94 101 LEU A O 1
ATOM 800 N N . GLY A 1 102 ? -3.435 -6.788 14.526 1.00 77.19 102 GLY A N 1
ATOM 801 C CA . GLY A 1 102 ? -2.638 -7.810 15.199 1.00 77.19 102 GLY A CA 1
ATOM 802 C C . GLY A 1 102 ? -2.520 -7.556 16.698 1.00 77.19 102 GLY A C 1
ATOM 803 O O . GLY A 1 102 ? -2.746 -8.472 17.481 1.00 77.19 102 GLY A O 1
ATOM 804 N N . VAL A 1 103 ? -2.238 -6.312 17.093 1.00 77.81 103 VAL A N 1
ATOM 805 C CA . VAL A 1 103 ? -2.158 -5.905 18.504 1.00 77.81 103 VAL A CA 1
ATOM 806 C C . VAL A 1 103 ? -3.502 -6.099 19.204 1.00 77.81 103 VAL A C 1
ATOM 808 O O . VAL A 1 103 ? -3.539 -6.734 20.248 1.00 77.81 103 VAL A O 1
ATOM 811 N N . ILE A 1 104 ? -4.607 -5.639 18.606 1.00 75.56 104 ILE A N 1
ATOM 812 C CA . ILE A 1 104 ? -5.961 -5.798 19.172 1.00 75.56 104 ILE A CA 1
ATOM 813 C C . ILE A 1 104 ? -6.355 -7.272 19.308 1.00 75.56 104 ILE A C 1
ATOM 815 O O . ILE A 1 104 ? -7.083 -7.626 20.220 1.00 75.56 104 ILE A O 1
ATOM 819 N N . LYS A 1 105 ? -5.902 -8.142 18.400 1.00 66.19 105 LYS A N 1
ATOM 820 C CA . LYS A 1 105 ? -6.216 -9.575 18.464 1.00 66.19 105 LYS A CA 1
ATOM 821 C C . LYS A 1 105 ? -5.400 -10.326 19.528 1.00 66.19 105 LYS A C 1
ATOM 823 O O . LYS A 1 105 ? -5.798 -11.421 19.918 1.00 66.19 105 LYS A O 1
ATOM 828 N N . HIS A 1 106 ? -4.241 -9.797 19.920 1.00 60.75 106 HIS A N 1
ATOM 829 C CA . HIS A 1 106 ? -3.329 -10.429 20.877 1.00 60.75 106 HIS A CA 1
ATOM 830 C C . HIS A 1 106 ? -3.390 -9.838 22.297 1.00 60.75 106 HIS A C 1
ATOM 832 O O . HIS A 1 106 ? -2.858 -10.480 23.203 1.00 60.75 106 HIS A O 1
ATOM 838 N N . LEU A 1 107 ? -3.995 -8.658 22.486 1.00 50.44 107 LEU A N 1
ATOM 839 C CA . LEU A 1 107 ? -4.383 -8.108 23.794 1.00 50.44 107 LEU A CA 1
ATOM 840 C C . LEU A 1 107 ? -5.780 -8.591 24.198 1.00 50.44 107 LEU A C 1
ATOM 842 O O . LEU A 1 107 ? -5.975 -8.786 25.416 1.00 50.44 107 LEU A O 1
#

Organism: NCBI:txid644356